Protein AF-A0A0M9XMG7-F1 (afdb_monomer)

Sequence (71 aa):
MWASGVTDDFVSNHTSELTLGEDPMEKEFGGKVFEVDTHKHDGYWNEGSRSLRNYGRIIVGMDPPEGDYHS

Solvent-accessible surface area (backbone atoms only — not comparable to full-atom values): 4252 Å² total; per-residue (Å²): 109,80,32,74,82,47,100,68,15,63,62,72,76,66,36,39,69,73,78,74,42,79,48,50,42,33,71,87,67,64,43,42,38,35,51,64,78,50,64,46,80,71,33,48,70,38,86,90,38,56,27,38,51,34,54,52,28,50,76,74,75,37,86,54,60,75,32,79,59,61,131

Secondary structure (DSSP, 8-state):
-EE---TT-HHHHHHTTTTS-S-TTSGGGTPEEB-----TTTGGG-TT-HHHHHHHHHHTTPPPPB-PPP-

pLDDT: mean 85.81, std 7.66, range [68.81, 97.19]

Mean predicted aligned error: 4.49 Å

Foldseek 3Di:
DEDEDDPQACCLPPVAPPPPYHRLLAVVVVHFYADFDAHYDV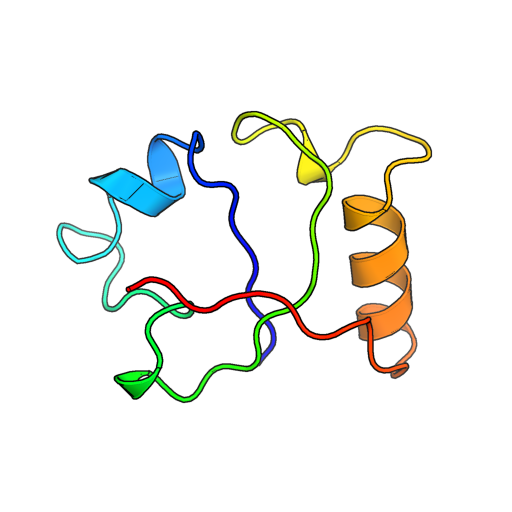GLCDPPTLSVVQVVCVVVVHHHHGDHGDD

Structure (mmCIF, N/CA/C/O backbone):
data_AF-A0A0M9XMG7-F1
#
_entry.id   AF-A0A0M9XMG7-F1
#
loop_
_atom_site.group_PDB
_atom_site.id
_atom_site.type_symbol
_atom_site.label_atom_id
_atom_site.label_alt_id
_atom_site.label_comp_id
_atom_site.label_asym_id
_atom_site.label_entity_id
_atom_site.label_seq_id
_atom_site.pdbx_PDB_ins_code
_atom_site.Cartn_x
_atom_site.Cartn_y
_atom_site.Cartn_z
_atom_site.occupancy
_atom_site.B_iso_or_equiv
_atom_site.auth_seq_id
_atom_site.auth_comp_id
_atom_site.auth_asym_id
_atom_site.auth_atom_id
_atom_site.pdbx_PDB_model_num
ATOM 1 N N . MET A 1 1 ? -11.748 -3.323 2.137 1.00 83.12 1 MET A N 1
ATOM 2 C CA . MET A 1 1 ? -10.918 -2.554 1.185 1.00 83.12 1 MET A CA 1
ATOM 3 C C . MET A 1 1 ? -9.456 -2.800 1.548 1.00 83.12 1 MET A C 1
ATOM 5 O O . MET A 1 1 ? -9.206 -3.125 2.704 1.00 83.12 1 MET A O 1
ATOM 9 N N . TRP A 1 2 ? -8.549 -2.767 0.568 1.00 90.06 2 TRP A N 1
ATOM 10 C CA . TRP A 1 2 ? -7.106 -2.926 0.776 1.00 90.06 2 TRP A CA 1
ATOM 11 C C . TRP A 1 2 ? -6.414 -1.566 0.682 1.00 90.06 2 TRP A C 1
ATOM 13 O O . TRP A 1 2 ? -6.754 -0.786 -0.207 1.00 90.06 2 TRP A O 1
ATOM 23 N N . ALA A 1 3 ? -5.446 -1.326 1.560 1.00 90.44 3 ALA A N 1
ATOM 24 C CA . ALA A 1 3 ? -4.633 -0.120 1.619 1.00 90.44 3 ALA A CA 1
ATOM 25 C C . ALA A 1 3 ? -3.143 -0.473 1.707 1.00 90.44 3 ALA A C 1
ATOM 27 O O . ALA A 1 3 ? -2.771 -1.571 2.120 1.00 90.44 3 ALA A O 1
ATOM 28 N N . SER A 1 4 ? -2.292 0.454 1.291 1.00 87.00 4 SER A N 1
ATOM 29 C CA . SER A 1 4 ? -0.842 0.347 1.422 1.00 87.00 4 SER A CA 1
ATOM 30 C C . SER A 1 4 ? -0.220 1.726 1.312 1.00 87.00 4 SER A C 1
ATOM 32 O O . SER A 1 4 ? -0.735 2.572 0.579 1.00 87.00 4 SER A O 1
ATOM 34 N N . GLY A 1 5 ? 0.934 1.895 1.935 1.00 83.94 5 GLY A N 1
ATOM 35 C CA . GLY A 1 5 ? 1.679 3.140 1.950 1.00 83.94 5 GLY A CA 1
ATOM 36 C C . GLY A 1 5 ? 3.118 2.862 2.343 1.00 83.94 5 GLY A C 1
ATOM 37 O O . GLY A 1 5 ? 3.422 1.821 2.929 1.00 83.94 5 GLY A O 1
ATOM 38 N N . VAL A 1 6 ? 4.015 3.766 1.972 1.00 80.38 6 VAL A N 1
ATOM 39 C CA . VAL A 1 6 ? 5.422 3.702 2.376 1.00 80.38 6 VAL A CA 1
ATOM 40 C C . VAL A 1 6 ? 5.717 4.831 3.351 1.00 80.38 6 VAL A C 1
ATOM 42 O O . VAL A 1 6 ? 5.169 5.929 3.257 1.00 80.38 6 VAL A O 1
ATOM 45 N N . THR A 1 7 ? 6.608 4.577 4.305 1.00 74.19 7 THR A N 1
ATOM 46 C CA . THR A 1 7 ? 6.921 5.521 5.392 1.00 74.19 7 THR A CA 1
ATOM 47 C C . THR A 1 7 ? 7.537 6.838 4.903 1.00 74.19 7 THR A C 1
ATOM 49 O O . THR A 1 7 ? 7.554 7.821 5.641 1.00 74.19 7 THR A O 1
ATOM 52 N N . ASP A 1 8 ? 8.004 6.895 3.652 1.00 72.19 8 ASP A N 1
ATOM 53 C CA . ASP A 1 8 ? 8.535 8.094 2.998 1.00 72.19 8 ASP A CA 1
ATOM 54 C C . ASP A 1 8 ? 7.611 8.691 1.913 1.00 72.19 8 ASP A C 1
ATOM 56 O O . ASP A 1 8 ? 8.027 9.577 1.160 1.00 72.19 8 ASP A O 1
ATOM 60 N N . ASP A 1 9 ? 6.345 8.265 1.841 1.00 74.50 9 ASP A N 1
ATOM 61 C CA . ASP A 1 9 ? 5.336 8.869 0.971 1.00 74.50 9 ASP A CA 1
ATOM 62 C C . ASP A 1 9 ? 4.743 10.126 1.622 1.00 74.50 9 ASP A C 1
ATOM 64 O O . ASP A 1 9 ? 3.955 10.093 2.566 1.00 74.50 9 ASP A O 1
ATOM 68 N N . PHE A 1 10 ? 5.140 11.285 1.094 1.00 76.50 10 PHE A N 1
ATOM 69 C CA . PHE A 1 10 ? 4.670 12.576 1.587 1.00 76.50 10 PHE A CA 1
ATOM 70 C C . PHE A 1 10 ? 3.144 12.715 1.522 1.00 76.50 10 PHE A C 1
ATOM 72 O O . PHE A 1 10 ? 2.562 13.330 2.413 1.00 76.50 10 PHE A O 1
ATOM 79 N N . VAL A 1 11 ? 2.497 12.165 0.490 1.00 75.44 11 VAL A N 1
ATOM 80 C CA . VAL A 1 11 ? 1.054 12.325 0.295 1.00 75.44 11 VAL A CA 1
ATOM 81 C C . VAL A 1 11 ? 0.307 11.538 1.363 1.00 75.44 11 VAL A C 1
ATOM 83 O O . VAL A 1 11 ? -0.467 12.139 2.110 1.00 75.44 11 VAL A O 1
ATOM 86 N N . SER A 1 12 ? 0.573 10.236 1.492 1.00 70.94 12 SER A N 1
ATOM 87 C CA . SER A 1 12 ? -0.100 9.406 2.502 1.00 70.94 12 SER A CA 1
ATOM 88 C C . SER A 1 12 ? 0.174 9.903 3.919 1.00 70.94 12 SER A C 1
ATOM 90 O O . SER A 1 12 ? -0.743 9.962 4.726 1.00 70.94 12 SER A O 1
ATOM 92 N N . ASN A 1 13 ? 1.400 10.349 4.207 1.00 74.81 13 ASN A N 1
ATOM 93 C CA . ASN A 1 13 ? 1.809 10.602 5.593 1.00 74.81 13 ASN A CA 1
ATOM 94 C C . ASN A 1 13 ? 1.502 12.025 6.080 1.00 74.81 13 ASN A C 1
ATOM 96 O O . ASN A 1 13 ? 1.584 12.285 7.275 1.00 74.81 13 ASN A O 1
ATOM 100 N N . HIS A 1 14 ? 1.192 12.967 5.180 1.00 77.75 14 HIS A N 1
ATOM 101 C CA . HIS A 1 14 ? 0.951 14.367 5.564 1.00 77.75 14 HIS A CA 1
ATOM 102 C C . HIS A 1 14 ? -0.389 14.924 5.097 1.00 77.75 14 HIS A C 1
ATOM 104 O O . HIS A 1 14 ? -0.727 16.038 5.488 1.00 77.75 14 HIS A O 1
ATOM 110 N N . THR A 1 15 ? -1.129 14.229 4.229 1.00 78.62 15 THR A N 1
ATOM 111 C CA . THR A 1 15 ? -2.404 14.753 3.703 1.00 78.62 15 THR A CA 1
ATOM 112 C C . THR A 1 15 ? -3.625 13.953 4.147 1.00 78.62 15 THR A C 1
ATOM 114 O O . THR A 1 15 ? -4.728 14.515 4.197 1.00 78.62 15 THR A O 1
ATOM 117 N N . SER A 1 16 ? -3.426 12.695 4.554 1.00 74.31 16 SER A N 1
ATOM 118 C CA . SER A 1 16 ? -4.390 11.955 5.372 1.00 74.31 16 SER A CA 1
ATOM 119 C C . SER A 1 16 ? -4.643 12.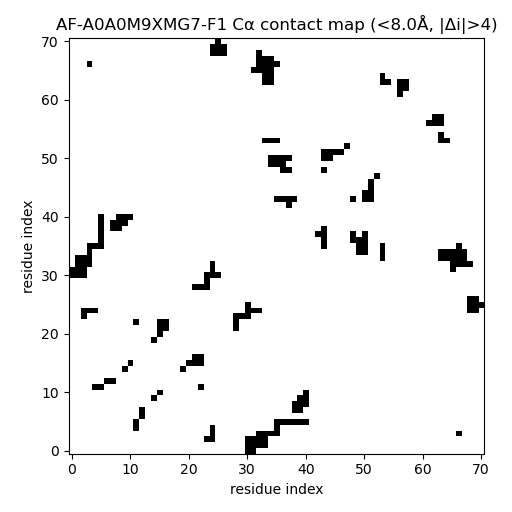703 6.687 1.00 74.31 16 SER A C 1
ATOM 121 O O . SER A 1 16 ? -3.789 13.461 7.149 1.00 74.31 16 SER A O 1
ATOM 123 N N . GLU A 1 17 ? -5.848 12.581 7.240 1.00 74.12 17 GLU A N 1
ATOM 124 C CA . GLU A 1 17 ? -6.353 13.299 8.428 1.00 74.12 17 GLU A CA 1
ATOM 125 C C . GLU A 1 17 ? -6.488 14.828 8.311 1.00 74.12 17 GLU A C 1
ATOM 127 O O . GLU A 1 17 ? -7.187 15.453 9.110 1.00 74.12 17 GLU A O 1
ATOM 132 N N . LEU A 1 18 ? -5.874 15.467 7.311 1.00 77.00 18 LEU A N 1
ATOM 133 C CA . LEU A 1 18 ? -6.013 16.910 7.095 1.00 77.00 18 LEU A CA 1
ATOM 134 C C . LEU A 1 18 ? -7.170 17.242 6.155 1.00 77.00 18 LEU A C 1
ATOM 136 O O . LEU A 1 18 ? -8.057 18.024 6.499 1.00 77.00 18 LEU A O 1
ATOM 140 N N . THR A 1 19 ? -7.139 16.691 4.939 1.00 82.50 19 THR A N 1
ATOM 141 C CA . THR A 1 19 ? -8.120 17.017 3.887 1.00 82.50 19 THR A CA 1
ATOM 142 C C . THR A 1 19 ? -8.648 15.801 3.137 1.00 82.50 19 THR A C 1
ATOM 144 O O . THR A 1 19 ? -9.701 15.910 2.508 1.00 82.50 19 THR A O 1
ATOM 147 N N . LEU A 1 20 ? -7.958 14.657 3.199 1.00 81.94 20 LEU A N 1
ATOM 148 C CA . LEU A 1 20 ? -8.338 13.441 2.468 1.00 81.94 20 LEU A CA 1
ATOM 149 C C . LEU A 1 20 ? -9.241 12.486 3.267 1.00 81.94 20 LEU A C 1
ATOM 151 O O . LEU A 1 20 ? -9.750 11.523 2.698 1.00 81.94 20 LEU A O 1
ATOM 155 N N . GLY A 1 21 ? -9.500 12.796 4.540 1.00 85.56 21 GLY A N 1
ATOM 156 C CA . GLY A 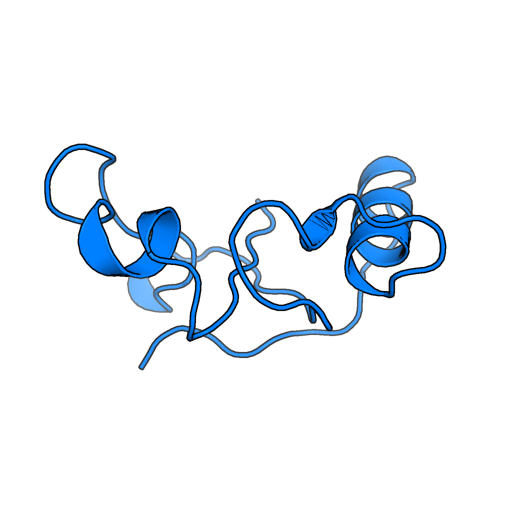1 21 ? -10.244 11.939 5.463 1.00 85.56 21 GLY A CA 1
ATOM 157 C C . GLY A 1 21 ? -9.330 11.017 6.266 1.00 85.56 21 GLY A C 1
ATOM 158 O O . GLY A 1 21 ? -8.114 11.203 6.260 1.00 85.56 21 GLY A O 1
ATOM 159 N N . GLU A 1 22 ? -9.951 10.067 6.964 1.00 87.12 22 GLU A N 1
ATOM 160 C CA . GLU A 1 22 ? -9.256 9.127 7.847 1.00 87.12 22 GLU A CA 1
ATOM 161 C C . GLU A 1 22 ? -8.313 8.213 7.049 1.00 87.12 22 GLU A C 1
ATOM 163 O O . GLU A 1 22 ? -8.663 7.769 5.949 1.00 87.12 22 GLU A O 1
ATOM 168 N N . ASP A 1 23 ? -7.124 7.951 7.582 1.00 87.56 23 ASP A N 1
ATOM 169 C CA . ASP A 1 23 ? -6.093 7.140 6.952 1.00 87.56 23 ASP A CA 1
ATOM 170 C C . ASP A 1 23 ? -6.499 5.650 6.938 1.00 87.56 23 ASP A C 1
ATOM 172 O O . ASP A 1 23 ? -6.620 5.014 7.988 1.00 87.56 23 ASP A O 1
ATOM 176 N N . PRO A 1 24 ? -6.670 5.034 5.753 1.00 88.56 24 PRO A N 1
ATOM 177 C CA . PRO A 1 24 ? -7.033 3.624 5.636 1.00 88.56 24 PRO A CA 1
ATOM 178 C C . PRO A 1 24 ? -6.002 2.631 6.187 1.00 88.56 24 PRO A C 1
ATOM 180 O O . PRO A 1 24 ? -6.304 1.434 6.263 1.00 88.56 24 PRO A O 1
ATOM 183 N N . MET A 1 25 ? -4.785 3.094 6.484 1.00 89.94 25 MET A N 1
ATOM 184 C CA . MET A 1 25 ? -3.726 2.313 7.118 1.00 89.94 25 MET A CA 1
ATOM 185 C C . MET A 1 25 ? -3.733 2.389 8.642 1.00 89.94 25 MET A C 1
ATOM 187 O O . MET A 1 25 ? -2.997 1.624 9.266 1.00 89.94 25 MET A O 1
ATOM 191 N N . GLU A 1 26 ? -4.558 3.244 9.244 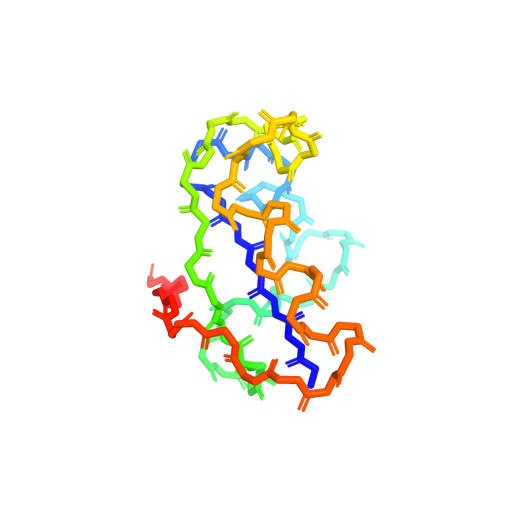1.00 88.94 26 GLU A N 1
ATOM 192 C CA . GLU A 1 26 ? -4.800 3.211 10.684 1.00 88.94 26 GLU A CA 1
ATOM 193 C C . GLU A 1 26 ? -5.627 1.978 11.034 1.00 88.94 26 GLU A C 1
ATOM 195 O O . GLU A 1 26 ? -6.559 1.572 10.325 1.00 88.94 26 GLU A O 1
ATOM 200 N N . LYS A 1 27 ? -5.275 1.331 12.143 1.00 88.06 27 LYS A N 1
ATOM 201 C CA . LYS A 1 27 ? -5.918 0.073 12.536 1.00 88.06 27 LYS A CA 1
ATOM 202 C C . LYS A 1 27 ? -7.403 0.275 12.846 1.00 88.06 27 LYS A C 1
ATOM 204 O O . LYS A 1 27 ? -8.221 -0.612 12.592 1.00 88.06 27 LYS A O 1
ATOM 209 N N . GLU A 1 28 ? -7.741 1.441 13.377 1.00 89.00 28 GLU A N 1
ATOM 210 C CA . GLU A 1 28 ? -9.074 1.893 13.756 1.00 89.00 28 GLU A CA 1
ATOM 211 C C . GLU A 1 28 ? -10.004 2.048 12.547 1.00 89.00 28 GLU A C 1
ATOM 213 O O . GLU A 1 28 ? -11.192 1.736 12.664 1.00 89.00 28 GLU A O 1
ATOM 218 N N . PHE A 1 29 ? -9.463 2.406 11.375 1.00 90.44 29 PHE A N 1
ATOM 219 C CA . PHE A 1 29 ? -10.228 2.523 10.130 1.00 90.44 29 PHE A CA 1
ATOM 220 C C . PHE A 1 29 ? -10.833 1.175 9.694 1.00 90.44 29 PHE A C 1
ATOM 222 O O . PHE A 1 29 ? -11.885 1.108 9.051 1.00 90.44 29 PHE A O 1
ATOM 229 N N . GLY A 1 30 ? -10.171 0.061 10.036 1.00 90.06 30 GLY A N 1
ATOM 230 C CA . GLY A 1 30 ? -10.634 -1.295 9.722 1.00 90.06 30 GLY A CA 1
ATOM 231 C C . GLY A 1 30 ? -10.349 -1.753 8.283 1.00 90.06 30 GLY A C 1
ATOM 232 O O . GLY A 1 30 ? -10.980 -2.696 7.789 1.00 90.06 30 GLY A O 1
ATOM 233 N N . GLY A 1 31 ? -9.414 -1.094 7.593 1.00 88.44 31 GLY A N 1
ATOM 234 C CA . GLY A 1 31 ? -8.865 -1.545 6.313 1.00 88.44 31 GLY A CA 1
ATOM 235 C C . GLY A 1 31 ? -7.981 -2.787 6.470 1.00 88.44 31 GLY A C 1
ATOM 236 O O . GLY A 1 31 ? -7.557 -3.126 7.569 1.00 88.44 31 GLY A O 1
ATOM 237 N N . LYS A 1 32 ? -7.699 -3.489 5.365 1.00 92.44 32 LYS A N 1
ATOM 238 C CA . LYS A 1 32 ? -6.614 -4.482 5.327 1.00 92.44 32 LYS A CA 1
ATOM 239 C C . LYS A 1 32 ? -5.381 -3.842 4.703 1.00 92.44 32 LYS A C 1
ATOM 241 O O . LYS A 1 32 ? -5.504 -3.261 3.625 1.00 92.44 32 LYS A O 1
ATOM 246 N N . VAL A 1 33 ? -4.214 -4.004 5.316 1.00 92.50 33 VAL A N 1
ATOM 247 C CA . VAL A 1 33 ? -2.954 -3.467 4.786 1.00 92.50 33 VAL A CA 1
ATOM 248 C C . VAL A 1 33 ? -2.130 -4.568 4.124 1.00 92.50 33 VAL A C 1
ATOM 250 O O . VAL A 1 33 ? -2.105 -5.699 4.610 1.00 92.50 33 VAL A O 1
ATOM 253 N N . PHE A 1 34 ? -1.478 -4.267 3.001 1.00 92.44 34 PHE A N 1
ATOM 254 C CA . PHE A 1 34 ? -0.618 -5.213 2.283 1.00 92.44 34 PHE A CA 1
ATOM 255 C C . PHE A 1 34 ? 0.800 -4.680 2.072 1.00 92.44 34 PHE A C 1
ATOM 257 O O . PHE A 1 34 ? 1.017 -3.471 2.010 1.00 92.44 34 PHE A O 1
ATOM 264 N N . GLU A 1 35 ? 1.768 -5.591 1.940 1.00 87.44 35 GLU A N 1
ATOM 265 C CA . GLU A 1 35 ? 3.174 -5.218 1.758 1.00 87.44 35 GLU A CA 1
ATOM 266 C C . GLU A 1 35 ? 3.413 -4.444 0.456 1.00 87.44 35 GLU A C 1
ATOM 268 O O . GLU A 1 35 ? 2.983 -4.846 -0.631 1.00 87.44 35 GLU A O 1
ATOM 273 N N . VAL A 1 36 ? 4.230 -3.403 0.550 1.00 86.81 36 VAL A N 1
ATOM 274 C CA . VAL A 1 36 ? 4.783 -2.648 -0.576 1.00 86.81 36 VAL A CA 1
ATOM 275 C C . VAL A 1 36 ? 6.293 -2.518 -0.386 1.00 86.81 36 VAL A C 1
ATOM 277 O O . VAL A 1 36 ? 6.778 -2.488 0.740 1.00 86.81 36 VAL A O 1
ATOM 280 N N . ASP A 1 37 ? 7.061 -2.507 -1.476 1.00 80.56 37 ASP A N 1
ATOM 281 C CA . ASP A 1 37 ? 8.537 -2.500 -1.451 1.00 80.56 37 ASP A CA 1
ATOM 282 C C . ASP A 1 37 ? 9.137 -1.246 -2.093 1.00 80.56 37 ASP A C 1
ATOM 284 O O . ASP A 1 37 ? 10.243 -1.263 -2.637 1.00 80.56 37 ASP A O 1
ATOM 288 N N . THR A 1 38 ? 8.371 -0.162 -2.079 1.00 74.62 38 THR A N 1
ATOM 289 C CA . THR A 1 38 ? 8.651 1.038 -2.859 1.00 74.62 38 THR A CA 1
ATOM 290 C C . THR A 1 38 ? 9.111 2.195 -1.977 1.00 74.62 38 THR A C 1
ATOM 292 O O . THR A 1 38 ? 9.005 2.150 -0.758 1.00 74.62 38 THR A O 1
ATOM 295 N N . HIS A 1 39 ? 9.663 3.225 -2.608 1.00 74.44 39 HIS A N 1
ATOM 296 C CA . HIS A 1 39 ? 10.020 4.492 -1.976 1.00 74.44 39 HIS A CA 1
ATOM 297 C C . HIS A 1 39 ? 9.310 5.600 -2.735 1.00 74.44 39 HIS A C 1
ATOM 299 O O . HIS A 1 39 ? 9.285 5.545 -3.969 1.00 74.44 39 HIS A O 1
ATOM 305 N N . LYS A 1 40 ? 8.807 6.612 -2.020 1.00 70.62 40 LYS A N 1
ATOM 306 C CA . LYS A 1 40 ? 8.020 7.722 -2.586 1.00 70.62 40 LYS A CA 1
ATOM 307 C C . LYS A 1 40 ? 6.712 7.271 -3.258 1.00 70.62 40 LYS A C 1
ATOM 309 O O . LYS A 1 40 ? 6.470 6.094 -3.516 1.00 70.62 40 LYS A O 1
ATOM 314 N N . HIS A 1 41 ? 5.865 8.250 -3.568 1.00 77.75 41 HIS A N 1
ATOM 315 C CA . HIS A 1 41 ? 4.501 8.022 -4.050 1.00 77.75 41 HIS A CA 1
ATOM 316 C C . HIS A 1 41 ? 4.414 7.364 -5.440 1.00 77.75 41 HIS A C 1
ATOM 318 O O . HIS A 1 41 ? 3.470 6.643 -5.740 1.00 77.75 41 HIS A O 1
ATOM 324 N N . ASP A 1 42 ? 5.378 7.602 -6.328 1.00 79.56 42 ASP A N 1
ATOM 325 C CA . ASP A 1 42 ? 5.373 7.038 -7.683 1.00 79.56 42 ASP A CA 1
ATOM 326 C C . ASP A 1 42 ? 5.823 5.572 -7.719 1.00 79.56 42 ASP A C 1
ATOM 328 O O . ASP A 1 42 ? 5.468 4.828 -8.638 1.00 79.56 42 ASP A O 1
ATOM 332 N N . GLY A 1 43 ? 6.557 5.133 -6.694 1.00 79.69 43 GLY A N 1
ATOM 333 C CA . GLY A 1 43 ? 7.210 3.834 -6.684 1.00 79.69 43 GLY A CA 1
ATOM 334 C C . GLY A 1 43 ? 6.251 2.648 -6.806 1.00 79.69 43 GLY A C 1
ATOM 335 O O . GLY A 1 43 ? 6.633 1.633 -7.391 1.00 79.69 43 GLY A O 1
ATOM 336 N N . TYR A 1 44 ? 5.004 2.779 -6.336 1.00 81.00 44 TYR A N 1
ATOM 337 C CA . TYR A 1 44 ? 3.977 1.726 -6.362 1.00 81.00 44 TYR A CA 1
ATOM 338 C C . TYR A 1 44 ? 3.744 1.106 -7.748 1.00 81.00 44 TYR A C 1
ATOM 340 O O . TYR A 1 44 ? 3.341 -0.054 -7.852 1.00 81.00 44 TYR A O 1
ATOM 348 N N . TRP A 1 45 ? 4.005 1.878 -8.805 1.00 86.31 45 TRP A N 1
ATOM 349 C CA . TRP A 1 45 ? 3.733 1.512 -10.194 1.00 86.31 45 TRP A CA 1
ATOM 350 C C . TRP A 1 45 ? 4.981 1.091 -10.970 1.00 86.31 45 TRP A C 1
ATOM 352 O O . TRP A 1 45 ? 4.893 0.812 -12.166 1.00 86.31 45 TRP A O 1
ATOM 362 N N . ASN A 1 46 ? 6.138 1.014 -10.308 1.00 89.81 46 ASN A N 1
ATOM 363 C CA . ASN A 1 46 ? 7.376 0.598 -10.951 1.00 89.81 46 ASN A CA 1
ATOM 364 C C . ASN A 1 46 ? 7.260 -0.830 -11.489 1.00 89.81 46 ASN A C 1
ATOM 366 O O . ASN A 1 46 ? 6.815 -1.750 -10.790 1.00 89.81 46 ASN A O 1
ATOM 370 N N . GLU A 1 47 ? 7.705 -1.024 -12.730 1.00 91.06 47 GLU A N 1
ATOM 371 C CA . GLU A 1 47 ? 7.702 -2.334 -13.371 1.00 91.06 47 GLU A CA 1
ATOM 372 C C . GLU A 1 47 ? 8.524 -3.340 -12.550 1.00 91.06 47 GLU A C 1
ATOM 374 O O . GLU A 1 47 ? 9.637 -3.065 -12.107 1.00 91.06 47 GLU A O 1
ATOM 379 N N . GLY A 1 48 ? 7.950 -4.522 -12.319 1.00 88.38 48 GLY A N 1
ATOM 380 C CA . GLY A 1 48 ? 8.599 -5.594 -11.562 1.00 88.38 48 GLY A CA 1
ATOM 381 C C . GLY A 1 48 ? 8.563 -5.452 -10.035 1.00 88.38 48 GLY A C 1
ATOM 382 O O . GLY A 1 48 ? 8.958 -6.410 -9.367 1.00 88.38 48 GLY A O 1
ATOM 383 N N . SER A 1 49 ? 8.052 -4.342 -9.490 1.00 90.38 49 SER A N 1
ATOM 384 C CA . SER A 1 49 ? 7.902 -4.139 -8.038 1.00 90.38 49 SER A CA 1
ATOM 385 C C . SER A 1 49 ? 6.958 -5.155 -7.384 1.00 90.38 49 SER A C 1
ATOM 387 O O . SER A 1 49 ? 6.052 -5.715 -8.021 1.00 90.38 49 SER A O 1
ATOM 389 N N . ARG A 1 50 ? 7.149 -5.400 -6.083 1.00 89.50 50 ARG A N 1
ATOM 390 C CA . ARG A 1 50 ? 6.209 -6.194 -5.281 1.00 89.50 50 ARG A CA 1
ATOM 391 C C . ARG A 1 50 ? 4.884 -5.461 -5.127 1.00 89.50 50 ARG A C 1
ATOM 393 O O . ARG A 1 50 ? 3.850 -6.117 -5.234 1.00 89.50 50 ARG A O 1
ATOM 400 N N . SER A 1 51 ? 4.915 -4.137 -4.968 1.00 90.81 51 SER A N 1
ATOM 401 C CA . SER A 1 51 ? 3.720 -3.286 -4.911 1.00 90.81 51 SER A CA 1
ATOM 402 C C . SER A 1 51 ? 2.804 -3.525 -6.116 1.00 90.81 51 SER A C 1
ATOM 404 O O . SER A 1 51 ? 1.653 -3.935 -5.952 1.00 90.81 51 SER A O 1
ATOM 406 N N . LEU A 1 52 ? 3.341 -3.410 -7.337 1.00 92.75 52 LEU A N 1
ATOM 407 C CA . LEU A 1 52 ? 2.572 -3.626 -8.565 1.00 92.75 52 LEU A CA 1
ATOM 408 C C . LEU A 1 52 ? 2.023 -5.059 -8.672 1.00 92.75 52 LEU A C 1
ATOM 410 O O . LEU A 1 52 ? 0.880 -5.271 -9.082 1.00 92.75 52 LEU A O 1
ATOM 414 N N . ARG A 1 53 ? 2.805 -6.065 -8.259 1.00 94.75 53 ARG A N 1
ATOM 415 C CA . ARG A 1 53 ? 2.348 -7.467 -8.228 1.00 94.75 53 ARG A CA 1
ATOM 416 C C . ARG A 1 53 ? 1.222 -7.692 -7.218 1.00 94.75 53 ARG A C 1
ATOM 418 O O . ARG A 1 53 ? 0.313 -8.472 -7.499 1.00 94.75 53 ARG A O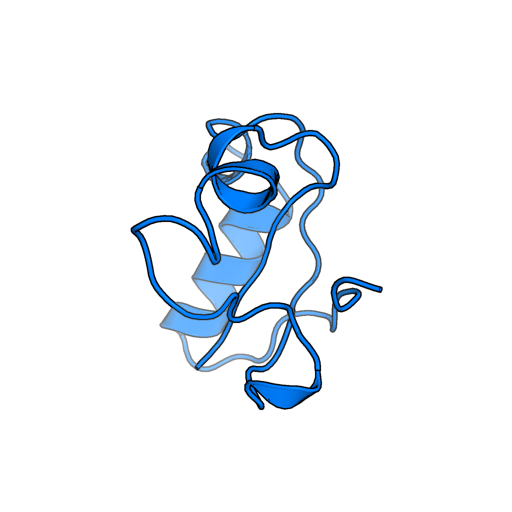 1
ATOM 425 N N . ASN A 1 54 ? 1.267 -7.031 -6.065 1.00 94.38 54 ASN A N 1
ATOM 426 C CA . ASN A 1 54 ? 0.246 -7.146 -5.025 1.00 94.38 54 ASN A CA 1
ATOM 427 C C . ASN A 1 54 ? -1.072 -6.487 -5.443 1.00 94.38 54 ASN A C 1
ATOM 429 O O . ASN A 1 54 ? -2.125 -7.091 -5.235 1.00 94.38 54 ASN A O 1
ATOM 433 N N . TYR A 1 55 ? -1.032 -5.358 -6.157 1.00 92.75 55 TYR A N 1
ATOM 434 C CA . TYR A 1 55 ? -2.232 -4.841 -6.826 1.00 92.75 55 TYR A CA 1
ATOM 435 C C . TYR A 1 55 ? -2.810 -5.851 -7.819 1.00 92.75 55 TYR A C 1
ATOM 437 O O . TYR A 1 55 ? -4.016 -6.093 -7.821 1.00 92.75 55 TYR A O 1
ATOM 445 N N . GLY A 1 56 ? -1.951 -6.499 -8.613 1.00 94.75 56 GLY A N 1
ATOM 446 C CA . GLY A 1 56 ? -2.362 -7.574 -9.516 1.00 94.75 56 GLY A CA 1
ATOM 447 C C . GLY A 1 56 ? -3.101 -8.706 -8.798 1.00 94.75 56 GLY A C 1
ATOM 448 O O . GLY A 1 56 ? -4.158 -9.121 -9.266 1.00 94.75 56 GLY A O 1
ATOM 449 N N . ARG A 1 57 ? -2.596 -9.161 -7.639 1.00 96.19 57 ARG A N 1
ATOM 450 C CA . ARG A 1 57 ? -3.257 -10.176 -6.795 1.00 96.19 57 ARG A CA 1
ATOM 451 C C . ARG A 1 57 ? -4.659 -9.735 -6.379 1.00 96.19 57 ARG A C 1
ATOM 453 O O . ARG A 1 57 ? -5.611 -10.466 -6.638 1.00 96.19 57 ARG A O 1
ATOM 460 N N . ILE A 1 58 ? -4.794 -8.525 -5.832 1.00 94.12 58 ILE A N 1
ATOM 461 C CA . ILE A 1 58 ? -6.085 -7.979 -5.388 1.00 94.12 58 ILE A CA 1
ATOM 462 C C . ILE A 1 58 ? -7.090 -7.939 -6.548 1.00 94.12 58 IL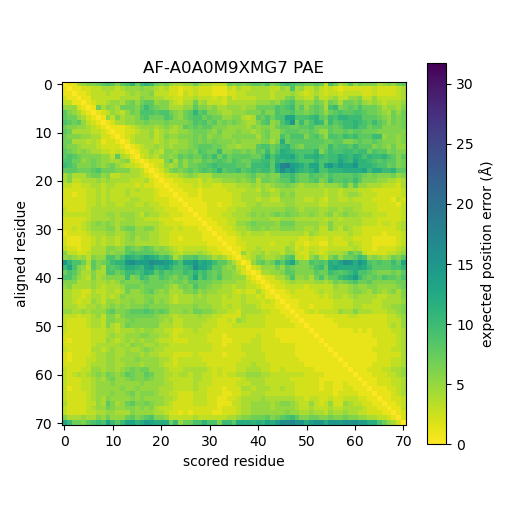E A C 1
ATOM 464 O O . ILE A 1 58 ? -8.230 -8.374 -6.388 1.00 94.12 58 ILE A O 1
ATOM 468 N N . ILE A 1 59 ? -6.669 -7.463 -7.727 1.00 94.25 59 ILE A N 1
ATOM 469 C CA . ILE A 1 59 ? -7.527 -7.349 -8.919 1.00 94.25 59 ILE A CA 1
ATOM 470 C C . ILE A 1 59 ? -8.086 -8.711 -9.347 1.00 94.25 59 ILE A C 1
ATOM 472 O O . ILE A 1 59 ? -9.245 -8.799 -9.750 1.00 94.25 59 ILE A O 1
ATOM 476 N N . VAL A 1 60 ? -7.291 -9.779 -9.242 1.00 97.06 60 VAL A N 1
ATOM 477 C CA . VAL A 1 60 ? -7.722 -11.143 -9.596 1.00 97.06 60 VAL A CA 1
ATOM 478 C C . VAL A 1 60 ? -8.352 -11.909 -8.425 1.00 97.06 60 VAL A C 1
ATOM 480 O O . VAL A 1 60 ? -8.597 -13.108 -8.545 1.00 97.06 60 VAL A O 1
ATOM 483 N N . GLY A 1 61 ? -8.626 -11.243 -7.298 1.00 96.06 61 GLY A N 1
ATOM 484 C CA . GLY A 1 61 ? -9.269 -11.843 -6.125 1.00 96.06 61 GLY A CA 1
ATOM 485 C C . GLY A 1 61 ? -8.352 -12.725 -5.272 1.00 96.06 61 GLY A C 1
ATOM 486 O O . GLY A 1 61 ? -8.842 -13.583 -4.541 1.00 96.06 61 GLY A O 1
ATOM 487 N N . MET A 1 62 ? -7.035 -12.543 -5.373 1.00 97.19 62 MET A N 1
ATOM 488 C CA . MET A 1 62 ? -6.039 -13.201 -4.528 1.00 97.19 62 MET A CA 1
ATOM 489 C C . MET A 1 62 ? -5.575 -12.267 -3.411 1.00 97.19 62 MET A C 1
ATOM 491 O O . MET A 1 62 ? -5.309 -11.088 -3.647 1.00 97.19 62 MET A O 1
ATOM 495 N N . ASP A 1 63 ? -5.405 -12.818 -2.211 1.00 95.44 63 ASP A N 1
ATOM 496 C CA . ASP A 1 63 ? -4.878 -12.057 -1.082 1.00 95.44 63 ASP A CA 1
ATOM 497 C C . ASP A 1 63 ? -3.362 -11.806 -1.259 1.00 95.44 63 ASP A C 1
ATOM 499 O O . ASP A 1 63 ? -2.599 -12.744 -1.536 1.00 95.44 63 ASP A O 1
ATOM 503 N N . PRO A 1 64 ? -2.895 -10.549 -1.148 1.00 95.25 64 PRO A N 1
ATOM 504 C CA . PRO A 1 64 ? -1.475 -10.228 -1.058 1.00 95.25 64 PRO A CA 1
ATOM 505 C C . PRO A 1 64 ? -0.922 -10.542 0.349 1.00 95.25 64 PRO A C 1
ATOM 507 O O . PRO A 1 64 ? -1.695 -10.755 1.283 1.00 95.25 64 PRO A O 1
ATOM 510 N N . PRO A 1 65 ? 0.412 -10.552 0.527 1.00 94.62 65 PRO A N 1
ATOM 511 C CA . PRO A 1 65 ? 1.024 -10.575 1.855 1.00 94.62 65 PRO A CA 1
ATOM 512 C C . PRO A 1 65 ? 0.558 -9.390 2.712 1.00 94.62 65 PRO A C 1
ATOM 514 O O . PRO A 1 65 ? 0.466 -8.271 2.201 1.00 94.62 65 PRO A O 1
ATOM 517 N N . GLU A 1 66 ? 0.282 -9.640 3.993 1.00 93.19 66 GLU A N 1
ATOM 518 C CA . GLU A 1 66 ? -0.116 -8.606 4.958 1.00 93.19 66 GLU A CA 1
ATOM 519 C C . GLU A 1 66 ? 1.024 -7.613 5.198 1.00 93.19 66 GLU A C 1
ATOM 521 O O . GLU A 1 66 ? 2.172 -8.016 5.355 1.00 93.19 66 GLU A O 1
ATOM 526 N N . GLY A 1 67 ? 0.690 -6.324 5.205 1.00 89.81 67 GLY A N 1
ATOM 527 C CA . GLY A 1 67 ? 1.615 -5.235 5.509 1.00 89.81 67 GLY A CA 1
ATOM 528 C C . GLY A 1 67 ? 1.385 -4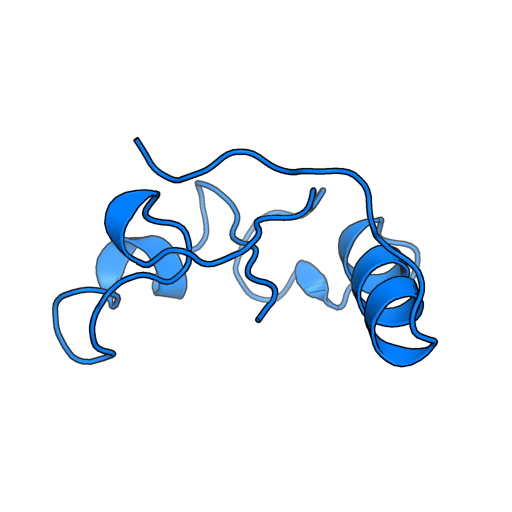.654 6.901 1.00 89.81 67 GLY A C 1
ATOM 529 O O . GLY A 1 67 ? 0.468 -5.059 7.619 1.00 89.81 67 GLY A O 1
ATOM 530 N N . ASP A 1 68 ? 2.204 -3.668 7.252 1.00 89.75 68 ASP A N 1
ATOM 531 C CA . ASP A 1 68 ? 2.147 -2.998 8.547 1.00 89.75 68 ASP A CA 1
ATOM 532 C C . ASP A 1 68 ? 1.164 -1.823 8.527 1.00 89.75 68 ASP A C 1
ATOM 534 O O . A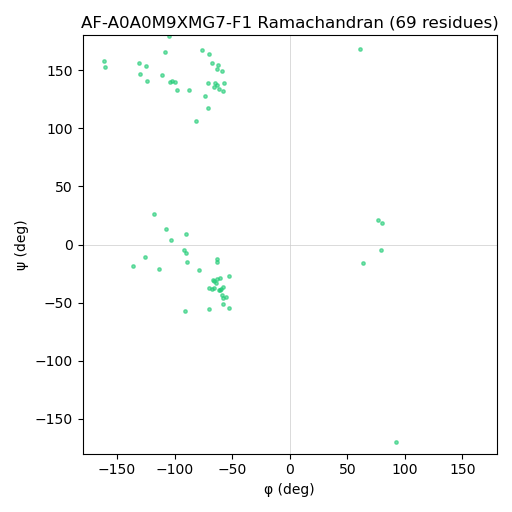SP A 1 68 ? 1.187 -0.991 7.619 1.00 89.75 68 ASP A O 1
ATOM 538 N N . TYR A 1 69 ? 0.314 -1.747 9.549 1.00 88.00 69 TYR A N 1
ATOM 539 C CA . TYR A 1 69 ? -0.522 -0.574 9.809 1.00 88.00 69 TYR A CA 1
ATOM 540 C C . TYR A 1 69 ? 0.351 0.618 10.221 1.00 88.00 69 TYR A C 1
ATOM 542 O O . TYR A 1 69 ? 1.455 0.431 10.744 1.00 88.00 69 TYR A O 1
ATOM 550 N N . HIS A 1 70 ? -0.158 1.834 10.025 1.00 8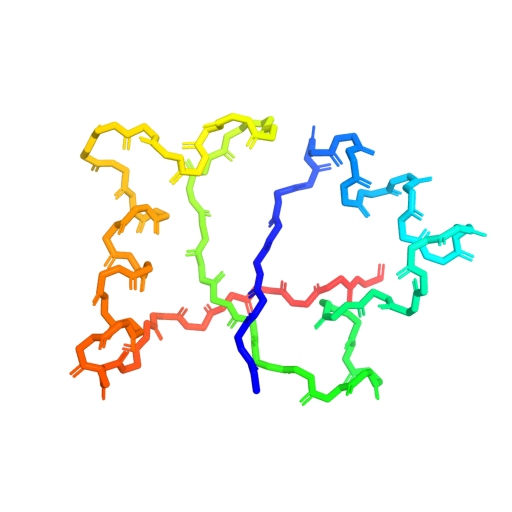3.88 70 HIS A N 1
ATOM 551 C CA . HIS A 1 70 ? 0.415 3.005 10.682 1.00 83.88 70 HIS A CA 1
ATOM 552 C C . HIS A 1 70 ? 0.279 2.872 12.210 1.00 83.88 70 HIS A C 1
ATOM 554 O O . HIS A 1 70 ? -0.562 2.124 12.719 1.00 83.88 70 HIS A O 1
ATOM 560 N N . SER A 1 71 ? 1.220 3.487 12.928 1.00 68.81 71 SER A N 1
ATOM 561 C CA . SER A 1 71 ? 1.419 3.340 14.376 1.00 68.81 71 SER A CA 1
ATOM 562 C C . SER A 1 71 ? 1.574 4.683 15.057 1.00 68.81 71 SER A C 1
ATOM 564 O O . SER A 1 71 ? 2.331 5.502 14.483 1.00 68.81 71 SER A O 1
#

Radius of gyration: 11.88 Å; Cα contacts (8 Å, |Δi|>4): 112; chains: 1; bounding box: 21×30×28 Å